Protein AF-A0A0H2MW57-F1 (afdb_monomer)

Secondary structure (DSSP, 8-state):
-HHHHHHHHHHHHHTT--TTSHHHHHHHHHHHH-TTS-GGGHHHHHHHHHHH--HHHHHHHTTSHH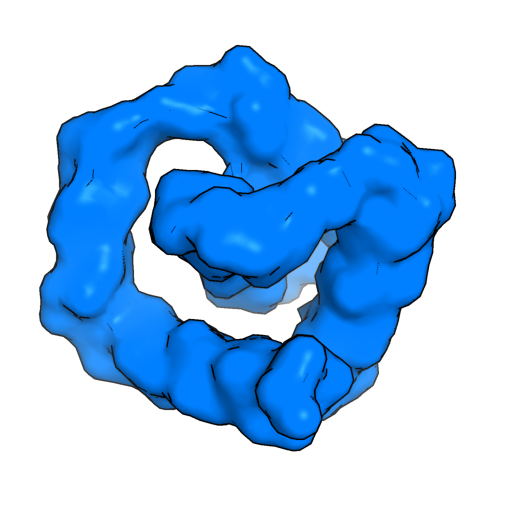HHHHHHHHHHHH-

Structure (mmCIF, N/CA/C/O backbone):
data_AF-A0A0H2MW57-F1
#
_entry.id   AF-A0A0H2MW57-F1
#
loop_
_atom_site.group_PDB
_atom_site.id
_atom_site.type_symbol
_at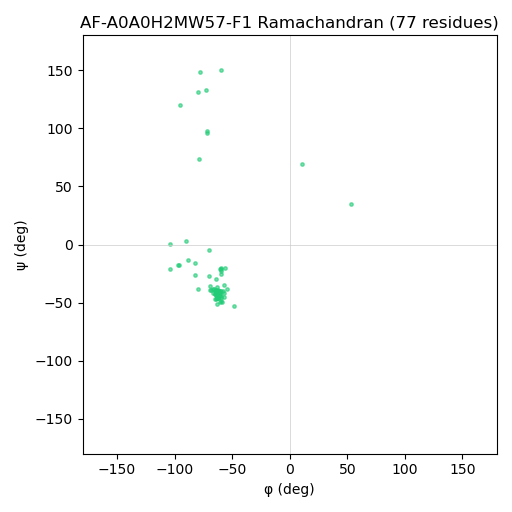om_site.label_atom_id
_atom_site.label_alt_id
_atom_site.label_comp_id
_atom_site.label_asym_id
_atom_site.label_entity_id
_atom_site.label_seq_id
_atom_site.pdbx_PDB_ins_code
_atom_site.Cartn_x
_atom_site.Cartn_y
_atom_site.Cartn_z
_atom_site.occupancy
_atom_site.B_iso_or_equiv
_atom_site.auth_seq_id
_atom_site.auth_comp_id
_atom_site.auth_asym_id
_atom_site.auth_atom_id
_atom_site.pdbx_PDB_model_num
ATOM 1 N N . MET A 1 1 ? -11.585 6.296 2.945 1.00 85.88 1 MET A N 1
ATOM 2 C CA . MET A 1 1 ? -10.766 5.067 2.858 1.00 85.88 1 MET A CA 1
ATOM 3 C C . MET A 1 1 ? -10.857 4.441 1.469 1.00 85.88 1 MET A C 1
ATOM 5 O O . MET A 1 1 ? -9.819 4.310 0.842 1.00 85.88 1 MET A O 1
ATOM 9 N N . GLU A 1 2 ? -12.059 4.153 0.950 1.00 89.00 2 GL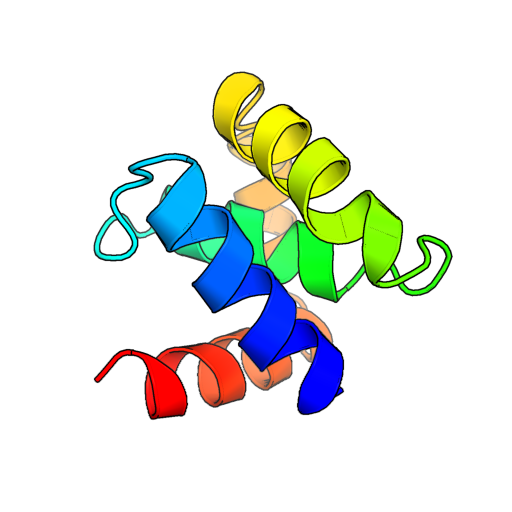U A N 1
ATOM 10 C CA . GLU A 1 2 ? -12.273 3.630 -0.419 1.00 89.00 2 GLU A CA 1
ATOM 11 C C . GLU A 1 2 ? -11.507 4.415 -1.505 1.00 89.00 2 GLU A C 1
ATOM 13 O O . GLU A 1 2 ? -10.706 3.844 -2.239 1.00 89.00 2 GLU A O 1
ATOM 18 N N . THR A 1 3 ? -11.674 5.743 -1.538 1.00 90.88 3 THR A N 1
ATOM 19 C CA . THR A 1 3 ? -11.025 6.636 -2.515 1.00 90.88 3 THR A CA 1
ATOM 20 C C . THR A 1 3 ? -9.499 6.536 -2.474 1.00 90.88 3 THR A C 1
ATOM 22 O O . THR A 1 3 ? -8.852 6.460 -3.514 1.00 90.88 3 THR A O 1
ATOM 25 N N . ARG A 1 4 ? -8.911 6.433 -1.274 1.00 93.56 4 ARG A N 1
ATOM 26 C CA . ARG A 1 4 ? -7.460 6.260 -1.095 1.00 93.56 4 ARG A CA 1
ATOM 27 C C . ARG A 1 4 ? -6.968 4.918 -1.626 1.00 93.56 4 ARG A C 1
ATOM 29 O O . ARG A 1 4 ? -5.884 4.861 -2.192 1.00 93.56 4 ARG A O 1
ATOM 36 N N . VAL A 1 5 ? -7.738 3.843 -1.440 1.00 95.25 5 VAL A N 1
ATOM 37 C CA . VAL A 1 5 ? -7.396 2.514 -1.976 1.00 95.25 5 VAL A CA 1
ATOM 38 C C . VAL A 1 5 ? -7.396 2.547 -3.500 1.00 95.25 5 VAL A C 1
ATOM 40 O O . VAL A 1 5 ? -6.431 2.104 -4.118 1.00 95.25 5 VAL A O 1
ATOM 43 N N . GLN A 1 6 ? -8.434 3.126 -4.102 1.00 94.94 6 GLN A N 1
ATOM 44 C CA . GLN A 1 6 ? -8.526 3.279 -5.555 1.00 94.94 6 GLN A CA 1
ATOM 45 C C . GLN A 1 6 ? -7.367 4.115 -6.105 1.00 94.94 6 GLN A C 1
ATOM 47 O O . GLN A 1 6 ? -6.739 3.727 -7.090 1.00 94.94 6 GLN A O 1
ATOM 52 N N . GLU A 1 7 ? -7.027 5.213 -5.430 1.00 95.19 7 GLU A N 1
ATOM 53 C CA . GLU A 1 7 ? -5.895 6.054 -5.809 1.00 95.19 7 GLU A CA 1
ATOM 54 C C . GLU A 1 7 ? -4.555 5.315 -5.672 1.00 95.19 7 GLU A C 1
ATOM 56 O O . GLU A 1 7 ? -3.716 5.403 -6.565 1.00 95.19 7 GLU A O 1
ATOM 61 N N . ALA A 1 8 ? -4.362 4.508 -4.622 1.00 95.88 8 ALA A N 1
ATOM 62 C CA . ALA A 1 8 ? -3.158 3.688 -4.459 1.00 95.88 8 ALA A CA 1
ATOM 63 C C . ALA A 1 8 ? -2.989 2.678 -5.597 1.00 95.88 8 ALA A C 1
ATOM 65 O O . ALA A 1 8 ? -1.882 2.508 -6.106 1.00 95.88 8 ALA A O 1
ATOM 66 N N . ILE A 1 9 ? -4.081 2.025 -6.007 1.00 96.31 9 ILE A N 1
ATOM 67 C CA . ILE A 1 9 ? -4.087 1.074 -7.124 1.00 96.31 9 ILE A CA 1
ATOM 68 C C . ILE A 1 9 ? -3.764 1.801 -8.430 1.00 96.31 9 ILE A C 1
ATOM 70 O O . ILE A 1 9 ? -2.885 1.364 -9.172 1.00 96.31 9 ILE A O 1
ATOM 74 N N . ARG A 1 10 ? -4.412 2.945 -8.680 1.00 96.25 10 ARG A N 1
ATOM 75 C CA . ARG A 1 10 ? -4.149 3.786 -9.853 1.00 96.25 10 ARG A CA 1
ATOM 76 C C . ARG A 1 10 ? -2.680 4.213 -9.914 1.00 96.25 10 ARG A C 1
ATOM 78 O O . ARG A 1 10 ? -2.057 4.123 -10.968 1.00 96.25 10 ARG A O 1
ATOM 85 N N . CYS A 1 11 ? -2.105 4.645 -8.792 1.00 96.44 11 CYS A N 1
ATOM 86 C CA . CYS A 1 11 ? -0.691 5.001 -8.704 1.00 96.44 11 CYS A CA 1
ATOM 87 C C . CYS A 1 11 ? 0.233 3.799 -8.925 1.00 96.44 11 CYS A C 1
ATOM 89 O O . CYS A 1 11 ? 1.216 3.938 -9.644 1.00 96.44 11 CYS A O 1
ATOM 91 N N . ALA A 1 12 ? -0.071 2.633 -8.348 1.00 96.38 12 ALA A N 1
ATOM 92 C CA . ALA A 1 12 ? 0.725 1.423 -8.546 1.00 96.38 12 ALA A CA 1
ATOM 93 C C . ALA A 1 12 ? 0.770 1.009 -10.025 1.00 96.38 12 ALA A C 1
ATOM 95 O O . ALA A 1 12 ? 1.841 0.695 -10.534 1.00 96.38 12 ALA A O 1
ATOM 96 N N . GLN A 1 13 ? -0.365 1.095 -10.728 1.00 95.75 13 GLN A N 1
ATOM 97 C CA . GLN A 1 13 ? -0.449 0.837 -12.168 1.00 95.75 13 GLN A CA 1
ATOM 98 C C . GLN A 1 13 ? 0.390 1.830 -12.983 1.00 95.75 13 GLN A C 1
ATOM 100 O O . GLN A 1 13 ? 1.143 1.416 -13.857 1.00 95.75 13 GLN A O 1
ATOM 105 N N . LEU A 1 14 ? 0.297 3.131 -12.681 1.00 96.19 14 LEU A N 1
ATOM 106 C CA . LEU A 1 14 ? 1.085 4.167 -13.363 1.00 96.19 14 LEU A CA 1
ATOM 107 C C . LEU A 1 14 ? 2.594 4.039 -13.130 1.00 96.19 14 LEU A C 1
ATOM 109 O O . LEU A 1 14 ? 3.378 4.457 -13.976 1.00 96.19 14 LEU A O 1
ATOM 113 N N . LEU A 1 15 ? 2.989 3.507 -11.974 1.00 95.00 15 LEU A N 1
ATOM 114 C CA . LEU A 1 15 ? 4.383 3.272 -11.602 1.00 95.00 15 LEU A CA 1
ATOM 115 C C . LEU A 1 15 ? 4.884 1.880 -12.021 1.00 95.00 15 LEU A C 1
ATOM 117 O O . LEU A 1 15 ? 6.016 1.539 -11.689 1.00 95.00 15 LEU A O 1
ATOM 121 N N . GLU A 1 16 ? 4.054 1.082 -12.704 1.00 95.06 16 GLU A N 1
ATOM 122 C CA . GLU A 1 16 ? 4.363 -0.295 -13.119 1.00 95.06 16 GLU A CA 1
ATOM 123 C C . GLU A 1 16 ? 4.826 -1.190 -11.950 1.00 95.06 16 GLU A C 1
ATOM 125 O O . GLU A 1 16 ? 5.685 -2.060 -12.087 1.00 95.06 16 GLU A O 1
ATOM 130 N N . ILE A 1 17 ? 4.254 -0.964 -10.766 1.00 94.75 17 ILE A N 1
ATOM 131 C CA . ILE A 1 17 ? 4.564 -1.706 -9.544 1.00 94.75 17 ILE A CA 1
ATOM 132 C C . ILE A 1 17 ? 3.820 -3.050 -9.554 1.00 94.75 17 ILE A C 1
ATOM 134 O O . ILE A 1 17 ? 2.603 -3.094 -9.743 1.00 94.75 17 ILE A O 1
ATOM 138 N N . ASP A 1 18 ? 4.533 -4.148 -9.278 1.00 93.88 18 ASP A N 1
ATOM 139 C CA . ASP A 1 18 ? 3.935 -5.486 -9.175 1.00 93.88 18 ASP A CA 1
ATOM 140 C C . ASP A 1 18 ? 3.097 -5.644 -7.894 1.00 93.88 18 ASP A C 1
ATOM 142 O O . ASP A 1 18 ? 3.594 -5.978 -6.817 1.00 93.88 18 ASP A O 1
ATOM 146 N N . VAL A 1 19 ? 1.787 -5.436 -8.027 1.00 94.19 19 VAL A N 1
ATOM 147 C CA . VAL A 1 19 ? 0.807 -5.538 -6.935 1.00 94.19 19 VAL A CA 1
ATOM 148 C C . VAL A 1 19 ? 0.554 -6.970 -6.441 1.00 94.19 19 VAL 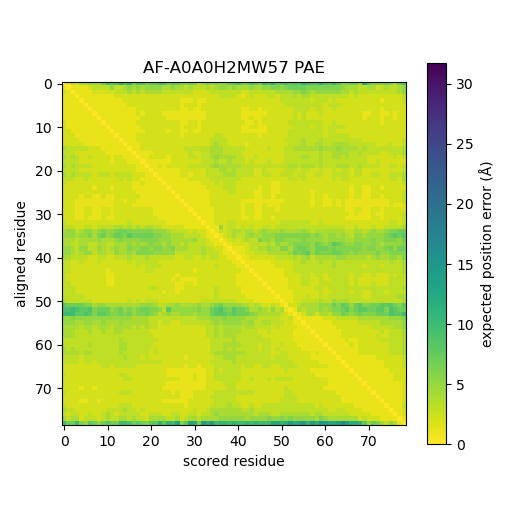A C 1
ATOM 150 O O . VAL A 1 19 ? -0.196 -7.151 -5.478 1.00 94.19 19 VAL A O 1
ATOM 153 N N . HIS A 1 20 ? 1.139 -7.998 -7.062 1.00 92.50 20 HIS A N 1
ATOM 154 C CA . HIS A 1 20 ? 1.048 -9.382 -6.584 1.00 92.50 20 HIS A CA 1
ATOM 155 C C . HIS A 1 20 ? 2.153 -9.732 -5.576 1.00 92.50 20 HIS A C 1
ATOM 157 O O . HIS A 1 20 ? 2.027 -10.723 -4.846 1.00 92.50 20 HIS A O 1
ATOM 163 N N . ASP A 1 21 ? 3.187 -8.897 -5.451 1.00 92.50 21 ASP A N 1
ATOM 164 C CA . ASP A 1 21 ? 4.212 -9.053 -4.426 1.00 92.50 21 ASP A CA 1
ATOM 165 C C . ASP A 1 21 ? 3.677 -8.682 -3.022 1.00 92.50 21 ASP A C 1
ATOM 167 O O . ASP A 1 21 ? 3.027 -7.657 -2.787 1.00 92.50 21 ASP A O 1
ATOM 171 N N . LYS A 1 22 ? 3.956 -9.541 -2.034 1.00 90.75 22 LYS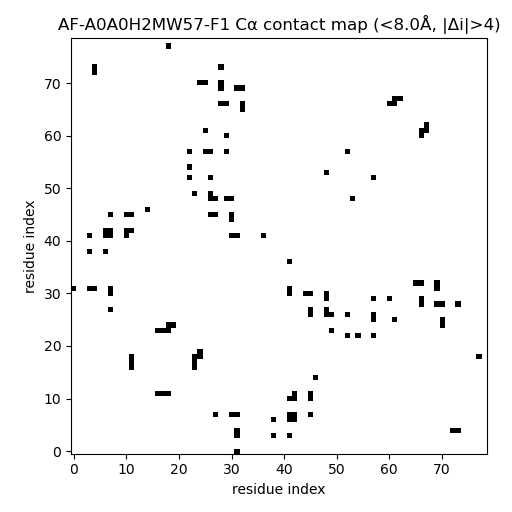 A N 1
ATOM 172 C CA . LYS A 1 22 ? 3.441 -9.401 -0.658 1.00 90.75 22 LYS A CA 1
ATOM 173 C C . LYS A 1 22 ? 4.058 -8.235 0.117 1.00 90.75 22 LYS A C 1
ATOM 175 O O . LYS A 1 22 ? 3.456 -7.752 1.081 1.00 90.75 22 LYS A O 1
ATOM 180 N N . ASN A 1 23 ? 5.281 -7.839 -0.212 1.00 92.19 23 ASN A N 1
ATOM 181 C CA . ASN A 1 23 ? 5.929 -6.673 0.376 1.00 92.19 23 ASN A CA 1
ATOM 182 C C . ASN A 1 23 ? 5.421 -5.403 -0.294 1.00 92.19 23 ASN A C 1
ATOM 184 O O . ASN A 1 23 ? 5.112 -4.452 0.420 1.00 92.19 23 ASN A O 1
ATOM 188 N N . VAL A 1 24 ? 5.192 -5.434 -1.608 1.00 94.12 24 VAL A N 1
ATOM 189 C CA . VAL A 1 24 ? 4.538 -4.346 -2.342 1.00 94.12 24 VAL A CA 1
ATOM 190 C C . VAL A 1 24 ? 3.142 -4.062 -1.803 1.00 94.12 24 VAL A C 1
ATOM 192 O O . VAL A 1 24 ? 2.858 -2.917 -1.457 1.00 94.12 24 VAL A O 1
ATOM 195 N N . ARG A 1 25 ? 2.290 -5.084 -1.629 1.00 95.31 25 ARG A N 1
ATOM 196 C CA . ARG A 1 25 ? 0.978 -4.902 -0.977 1.00 95.31 25 ARG A CA 1
ATOM 197 C C . ARG A 1 25 ? 1.130 -4.302 0.426 1.00 95.31 25 ARG A C 1
ATOM 199 O O . ARG A 1 25 ? 0.327 -3.468 0.832 1.00 95.31 25 ARG A O 1
ATOM 206 N N . GLY A 1 26 ? 2.195 -4.657 1.147 1.00 95.69 26 GLY A N 1
ATOM 207 C CA . GLY A 1 26 ? 2.555 -4.027 2.419 1.00 95.69 26 GLY A CA 1
ATOM 208 C C . GLY A 1 26 ? 2.884 -2.534 2.292 1.00 95.69 26 GLY A C 1
ATOM 209 O O . GLY A 1 26 ? 2.380 -1.736 3.080 1.00 95.69 26 GLY A O 1
ATOM 210 N N . CYS A 1 27 ? 3.674 -2.145 1.289 1.00 95.50 27 CYS A N 1
ATOM 211 C CA . CYS A 1 27 ? 3.990 -0.746 0.991 1.00 95.50 27 CYS A CA 1
ATOM 212 C C . CYS A 1 27 ? 2.746 0.051 0.580 1.00 95.50 27 CYS A C 1
ATOM 214 O O . CYS 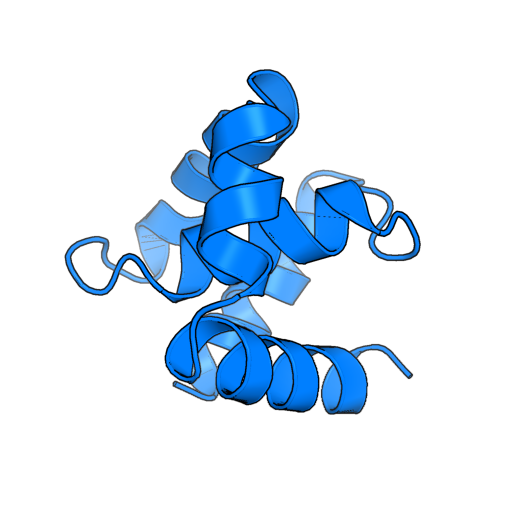A 1 27 ? 2.578 1.187 1.022 1.00 95.50 27 CYS A O 1
ATOM 216 N N . MET A 1 28 ? 1.846 -0.548 -0.205 1.00 96.38 28 MET A N 1
ATOM 217 C CA . MET A 1 28 ? 0.567 0.064 -0.571 1.00 96.38 28 MET A CA 1
ATOM 218 C C . MET A 1 28 ? -0.283 0.353 0.663 1.00 96.38 28 MET A C 1
ATOM 220 O O . MET A 1 28 ? -0.740 1.479 0.844 1.00 96.38 28 MET A O 1
ATOM 224 N N . VAL A 1 29 ? -0.444 -0.632 1.551 1.00 96.38 29 VAL A N 1
ATOM 225 C CA . VAL A 1 29 ? -1.198 -0.452 2.799 1.00 96.38 29 VAL A CA 1
ATOM 226 C C . VAL A 1 29 ? -0.559 0.624 3.679 1.00 96.38 29 VAL A C 1
ATOM 228 O O . VAL A 1 29 ? -1.271 1.497 4.167 1.00 96.38 29 VAL A O 1
ATOM 231 N N . ALA A 1 30 ? 0.771 0.631 3.820 1.00 94.56 30 ALA A N 1
ATOM 232 C CA . ALA A 1 30 ? 1.481 1.661 4.579 1.00 94.56 30 ALA A CA 1
ATOM 233 C C . ALA A 1 30 ? 1.248 3.077 4.021 1.00 94.56 30 ALA A C 1
ATOM 235 O O . ALA A 1 30 ? 1.044 4.019 4.788 1.00 94.56 30 ALA A O 1
ATOM 236 N N . ALA A 1 31 ? 1.230 3.234 2.693 1.00 94.62 31 ALA A N 1
ATOM 237 C CA . ALA A 1 31 ? 0.925 4.512 2.056 1.00 94.62 31 ALA A CA 1
ATOM 238 C C . ALA A 1 31 ? -0.535 4.941 2.294 1.00 94.62 31 ALA A C 1
ATOM 240 O O . ALA A 1 31 ? -0.802 6.102 2.611 1.00 94.62 31 ALA A O 1
ATOM 241 N N . ILE A 1 32 ? -1.481 4.000 2.205 1.00 95.31 32 ILE A N 1
ATOM 242 C CA . ILE A 1 32 ? -2.908 4.252 2.450 1.00 95.31 32 ILE A CA 1
ATOM 243 C C . ILE A 1 32 ? -3.150 4.697 3.902 1.00 95.31 32 ILE A C 1
ATOM 245 O O . ILE A 1 32 ? -3.848 5.695 4.099 1.00 95.31 32 ILE A O 1
ATOM 249 N N . MET A 1 33 ? -2.527 4.016 4.876 1.00 93.62 33 MET A N 1
ATOM 250 C CA . MET A 1 33 ? -2.590 4.306 6.322 1.00 93.62 33 MET A CA 1
ATOM 251 C C . MET A 1 33 ? -2.073 5.700 6.696 1.00 93.62 33 MET A C 1
ATOM 253 O O . MET A 1 33 ? -2.389 6.222 7.760 1.00 9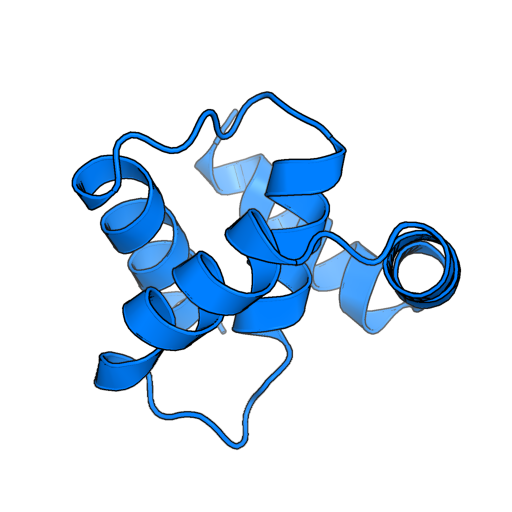3.62 33 MET A O 1
ATOM 257 N N . CYS A 1 34 ? -1.254 6.331 5.853 1.00 91.31 34 CYS A N 1
ATOM 258 C CA . CYS A 1 34 ? -0.711 7.651 6.148 1.00 91.31 34 CYS A CA 1
ATOM 259 C C . CYS A 1 34 ? -1.754 8.753 5.880 1.00 91.31 34 CYS A C 1
ATOM 261 O O . CYS A 1 34 ? -1.656 9.494 4.902 1.00 91.31 34 CYS A O 1
ATOM 263 N N . GLU A 1 35 ? -2.766 8.870 6.747 1.00 86.75 35 GLU A N 1
ATOM 264 C CA . GLU A 1 35 ? -3.896 9.809 6.595 1.00 86.75 35 GLU A CA 1
ATOM 265 C C . GLU A 1 35 ? -3.471 11.285 6.530 1.00 86.75 35 GLU A C 1
ATOM 267 O O . GLU A 1 35 ? -4.160 12.108 5.931 1.00 86.75 35 GLU A O 1
ATOM 272 N N . GLN A 1 36 ? -2.292 11.603 7.073 1.00 88.00 36 GLN A N 1
ATOM 273 C CA . GLN A 1 36 ? -1.655 12.924 7.008 1.00 88.00 36 GLN A CA 1
ATOM 274 C C . GLN A 1 36 ? -1.379 13.372 5.557 1.00 88.00 36 GLN A C 1
ATOM 276 O O . GLN A 1 36 ? -1.228 14.560 5.274 1.00 88.00 36 GLN A O 1
ATOM 281 N N . VAL A 1 37 ? -1.238 12.413 4.636 1.00 87.94 37 VAL A N 1
ATOM 282 C CA . VAL A 1 37 ? -0.867 12.646 3.240 1.00 87.94 37 VAL A CA 1
ATOM 283 C C . VAL A 1 37 ? -2.127 12.714 2.391 1.00 87.94 37 VAL A C 1
ATOM 285 O O . VAL A 1 37 ? -2.880 11.745 2.305 1.00 87.94 37 VAL A O 1
ATOM 288 N N . HIS A 1 38 ? -2.339 13.852 1.729 1.00 88.75 38 HIS A N 1
ATOM 289 C CA . HIS A 1 38 ? -3.437 14.039 0.782 1.00 88.75 38 HIS A CA 1
ATOM 290 C C . HIS A 1 38 ? -3.365 13.030 -0.380 1.00 88.75 38 HIS A C 1
ATOM 292 O O . HIS A 1 38 ? -2.278 12.628 -0.790 1.00 88.75 38 HIS A O 1
ATOM 298 N N . GLU A 1 39 ? -4.516 12.652 -0.940 1.00 85.94 39 GLU A N 1
ATOM 299 C CA . GLU A 1 39 ? -4.635 11.641 -2.008 1.00 85.94 39 GLU A CA 1
ATOM 300 C C . GLU A 1 39 ? -3.753 11.950 -3.226 1.00 85.94 39 GLU A C 1
ATOM 302 O O . GLU A 1 39 ? -3.078 11.070 -3.746 1.00 85.94 39 GLU A O 1
ATOM 307 N N . SER A 1 40 ? -3.639 13.227 -3.598 1.00 87.25 40 SER A N 1
ATOM 308 C CA . SER A 1 40 ? -2.768 13.681 -4.695 1.00 87.25 40 SER A CA 1
ATOM 309 C C . SER A 1 40 ? -1.279 13.358 -4.504 1.00 87.25 40 SER A C 1
ATOM 311 O O . SER A 1 40 ? -0.524 13.362 -5.470 1.00 87.25 40 SER A O 1
ATOM 313 N N . ASN A 1 41 ? -0.845 13.108 -3.266 1.00 92.81 41 ASN A N 1
ATOM 314 C CA . ASN A 1 41 ? 0.545 12.813 -2.916 1.00 92.81 41 ASN A CA 1
ATOM 315 C C . ASN A 1 41 ? 0.774 11.318 -2.643 1.00 92.81 41 ASN A C 1
ATOM 317 O O . ASN A 1 41 ? 1.897 10.914 -2.327 1.00 92.81 41 ASN A O 1
ATOM 321 N N . LEU A 1 42 ? -0.268 10.490 -2.767 1.00 93.38 42 LEU A N 1
ATOM 322 C CA . LEU A 1 42 ? -0.209 9.069 -2.448 1.00 93.38 42 LEU A CA 1
ATOM 323 C C . LEU A 1 42 ? 0.768 8.320 -3.362 1.00 93.38 42 LEU A C 1
ATOM 325 O O . LEU A 1 42 ? 1.500 7.461 -2.885 1.00 93.38 42 LEU A O 1
ATOM 329 N N . GLY A 1 43 ? 0.846 8.693 -4.644 1.00 93.81 43 GLY A N 1
ATOM 330 C CA . GLY A 1 43 ? 1.805 8.113 -5.589 1.00 93.81 43 GLY A CA 1
ATOM 331 C C . GLY A 1 43 ? 3.263 8.362 -5.195 1.00 93.81 43 GLY A C 1
ATOM 332 O O . GLY A 1 43 ? 4.079 7.444 -5.234 1.00 93.81 43 GLY A O 1
ATOM 333 N N . THR A 1 44 ? 3.584 9.573 -4.730 1.00 94.56 44 THR A N 1
ATOM 334 C CA . THR A 1 44 ? 4.924 9.905 -4.219 1.00 94.56 44 THR A CA 1
ATOM 335 C C . THR A 1 44 ? 5.258 9.076 -2.983 1.00 94.56 44 THR A C 1
ATOM 337 O O . THR A 1 44 ? 6.348 8.511 -2.892 1.00 94.56 44 THR A O 1
ATOM 340 N N . LEU A 1 45 ? 4.314 8.964 -2.044 1.00 94.50 45 LEU A N 1
ATOM 341 C CA . LEU A 1 45 ? 4.502 8.168 -0.834 1.00 94.50 45 LEU A CA 1
ATOM 342 C C . LEU A 1 45 ? 4.644 6.673 -1.146 1.00 94.50 45 LEU A C 1
ATOM 344 O O . LEU A 1 45 ? 5.516 6.014 -0.585 1.00 94.50 45 LEU A O 1
ATOM 348 N N . LEU A 1 46 ? 3.828 6.148 -2.061 1.00 95.19 46 LEU A N 1
ATOM 349 C CA . LEU A 1 46 ? 3.903 4.765 -2.517 1.00 95.19 46 LEU A CA 1
ATOM 350 C C . LEU A 1 46 ? 5.267 4.472 -3.144 1.00 95.19 46 LEU A C 1
ATOM 352 O O . LEU A 1 46 ? 5.892 3.479 -2.787 1.00 95.19 46 LEU A O 1
ATOM 356 N N . ASN A 1 47 ? 5.760 5.354 -4.015 1.00 94.69 47 ASN A N 1
ATOM 357 C CA . ASN A 1 47 ? 7.076 5.199 -4.627 1.00 94.69 47 ASN A CA 1
ATOM 358 C C . ASN A 1 47 ? 8.201 5.206 -3.574 1.00 94.69 47 ASN A C 1
ATOM 360 O O . ASN A 1 47 ? 9.114 4.381 -3.622 1.00 94.69 47 ASN A O 1
ATOM 364 N N . LEU A 1 48 ? 8.118 6.081 -2.565 1.00 93.00 48 LEU A N 1
ATOM 365 C CA . LEU A 1 48 ? 9.070 6.101 -1.447 1.00 93.00 48 LEU A CA 1
ATOM 366 C C . LEU A 1 48 ? 9.024 4.802 -0.629 1.00 93.00 48 LEU A C 1
ATOM 368 O O . LEU A 1 48 ? 10.066 4.217 -0.329 1.00 93.00 48 LEU A O 1
ATOM 372 N N . ALA A 1 49 ? 7.828 4.319 -0.290 1.00 92.50 49 ALA A N 1
ATOM 373 C CA . ALA A 1 49 ? 7.654 3.065 0.438 1.00 92.50 49 ALA A CA 1
ATOM 374 C C . ALA A 1 49 ? 8.156 1.858 -0.377 1.00 92.50 49 ALA A C 1
ATOM 376 O O . ALA A 1 49 ? 8.802 0.963 0.167 1.00 92.50 49 ALA A O 1
ATOM 377 N N . TYR A 1 50 ? 7.896 1.845 -1.685 1.00 93.31 50 TYR A N 1
ATOM 378 C CA . TYR A 1 50 ? 8.305 0.786 -2.607 1.00 93.31 50 TYR A CA 1
ATOM 379 C C . TYR A 1 50 ? 9.818 0.739 -2.852 1.00 93.31 50 TYR A C 1
ATOM 381 O O . TYR A 1 50 ? 10.374 -0.344 -2.985 1.00 93.31 50 TYR A O 1
ATOM 389 N N . THR A 1 51 ? 10.496 1.886 -2.889 1.00 93.31 51 THR A N 1
ATOM 390 C CA . THR A 1 51 ? 11.953 1.954 -3.117 1.00 93.31 51 THR A CA 1
ATOM 391 C C . THR A 1 51 ? 12.776 1.720 -1.851 1.00 93.31 51 THR A C 1
ATOM 393 O O . THR A 1 51 ? 13.910 1.258 -1.937 1.00 93.31 51 THR A O 1
ATOM 396 N N . SER A 1 52 ? 12.219 2.005 -0.670 1.00 89.19 52 SER A N 1
ATOM 397 C CA . SER A 1 52 ? 12.915 1.845 0.616 1.00 89.19 52 SER A CA 1
ATOM 398 C C . SER A 1 52 ? 12.618 0.533 1.356 1.00 89.19 52 SER A C 1
ATOM 400 O O . SER A 1 52 ? 13.375 0.195 2.264 1.00 89.19 52 SER A O 1
ATOM 402 N N . GLN A 1 53 ? 11.531 -0.175 1.003 1.00 84.06 53 GLN A N 1
ATOM 403 C CA . GLN A 1 53 ? 10.992 -1.418 1.603 1.00 84.06 53 GLN A CA 1
ATOM 404 C C . GLN A 1 53 ? 11.626 -1.846 2.934 1.00 84.06 53 GLN A C 1
ATOM 406 O O . GLN A 1 53 ? 12.312 -2.867 3.025 1.00 84.06 53 GLN A O 1
ATOM 411 N N . SER A 1 54 ? 11.383 -1.094 4.009 1.00 88.25 54 SER A N 1
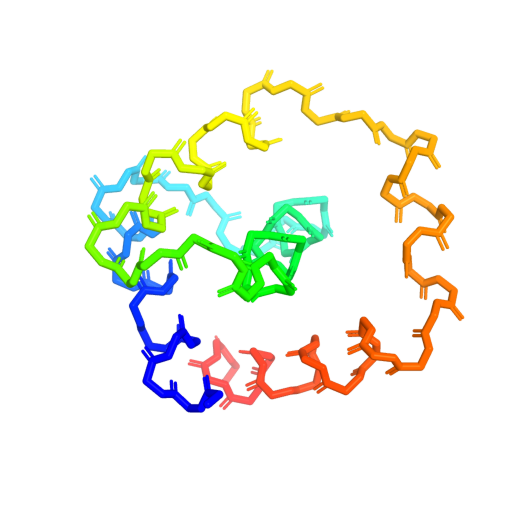ATOM 412 C CA . SER A 1 54 ? 11.924 -1.483 5.310 1.00 88.25 54 SER A CA 1
ATOM 413 C C . SER A 1 54 ? 11.191 -2.712 5.858 1.00 88.25 54 SER A C 1
ATOM 415 O O . SER A 1 54 ? 10.116 -2.609 6.452 1.00 88.25 54 SER A O 1
ATOM 417 N N . ILE A 1 55 ? 11.784 -3.892 5.660 1.00 88.94 55 ILE A N 1
ATOM 418 C CA . ILE A 1 55 ? 11.186 -5.199 5.981 1.00 88.94 55 ILE A CA 1
ATOM 419 C C . ILE A 1 55 ? 10.782 -5.293 7.456 1.00 88.94 55 ILE A C 1
ATOM 421 O O . ILE A 1 55 ? 9.702 -5.791 7.769 1.00 88.94 55 ILE A O 1
ATOM 425 N N . VAL A 1 56 ? 11.620 -4.788 8.367 1.00 92.25 56 VAL A N 1
ATOM 426 C CA . VAL A 1 56 ? 11.352 -4.824 9.814 1.00 92.25 56 VAL A CA 1
ATOM 427 C C . VAL A 1 56 ? 10.089 -4.031 10.150 1.00 92.25 56 VAL A C 1
ATOM 429 O O . VAL A 1 56 ? 9.213 -4.538 10.853 1.00 92.25 56 VAL A O 1
ATOM 432 N N . PHE A 1 57 ? 9.950 -2.821 9.602 1.00 90.25 57 PHE A N 1
ATOM 433 C CA . PHE A 1 57 ? 8.759 -2.006 9.830 1.00 90.25 57 PHE A CA 1
ATOM 434 C C . PHE A 1 57 ? 7.526 -2.591 9.149 1.00 90.25 57 PHE A C 1
ATOM 436 O O . PHE A 1 57 ? 6.467 -2.617 9.765 1.00 90.25 57 PHE A O 1
ATOM 443 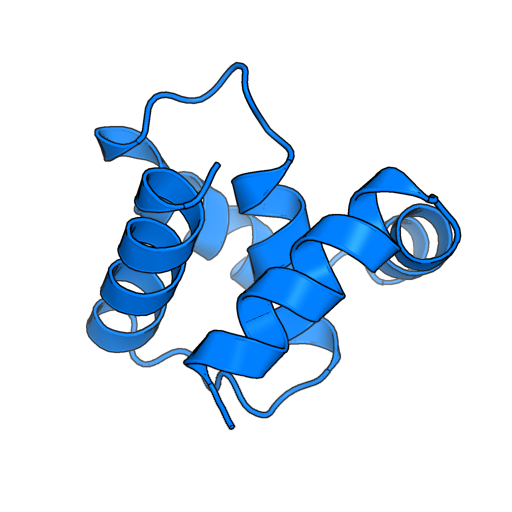N N . LEU A 1 58 ? 7.649 -3.134 7.935 1.00 92.06 58 LEU A N 1
ATOM 444 C CA . LEU A 1 58 ? 6.540 -3.817 7.263 1.00 92.06 58 LEU A CA 1
ATOM 445 C C . LEU A 1 58 ? 6.052 -5.034 8.059 1.00 92.06 58 LEU A C 1
ATOM 447 O O . LEU A 1 58 ? 4.849 -5.258 8.159 1.00 92.06 58 LEU A O 1
ATOM 451 N N . HIS A 1 59 ? 6.959 -5.812 8.653 1.00 92.88 59 HIS A N 1
ATOM 452 C CA . HIS A 1 59 ? 6.591 -6.923 9.531 1.00 92.88 59 HIS A CA 1
ATOM 453 C C . HIS A 1 59 ? 5.865 -6.461 10.791 1.00 92.88 59 HIS A C 1
ATOM 455 O O . HIS A 1 59 ? 4.859 -7.074 11.147 1.00 92.88 59 HIS A O 1
ATOM 461 N N . ALA A 1 60 ? 6.335 -5.390 11.435 1.00 93.94 60 ALA A N 1
ATOM 462 C CA . ALA A 1 60 ? 5.652 -4.805 12.584 1.00 93.94 60 ALA A CA 1
ATOM 463 C C . ALA A 1 60 ? 4.261 -4.274 12.196 1.00 93.94 60 ALA A C 1
ATOM 465 O O . ALA A 1 60 ? 3.275 -4.559 12.874 1.00 93.94 60 ALA A O 1
ATOM 466 N N . LEU A 1 61 ? 4.165 -3.574 11.062 1.00 94.25 61 LEU A N 1
ATOM 467 C CA . LEU A 1 61 ? 2.925 -2.983 10.567 1.00 94.25 61 LEU A CA 1
ATOM 468 C C . LEU A 1 61 ? 1.879 -4.052 10.233 1.00 94.25 61 LEU A C 1
ATOM 470 O O . LEU A 1 61 ? 0.722 -3.896 10.602 1.00 94.25 61 LEU A O 1
ATOM 474 N N . LYS A 1 62 ? 2.288 -5.180 9.635 1.00 94.88 62 LYS A N 1
ATOM 475 C CA . LYS A 1 62 ? 1.411 -6.329 9.329 1.00 94.88 62 LYS A CA 1
ATOM 476 C C . LYS A 1 62 ? 0.686 -6.906 10.555 1.00 94.88 62 LYS A C 1
ATOM 478 O O . LYS A 1 62 ? -0.314 -7.602 10.388 1.00 94.88 62 LYS A O 1
ATOM 483 N N . GLN A 1 63 ? 1.175 -6.644 11.770 1.00 95.12 63 GLN A N 1
ATOM 484 C CA . GLN A 1 63 ? 0.540 -7.116 13.003 1.00 95.12 63 GLN A CA 1
ATOM 485 C C . GLN A 1 63 ? -0.613 -6.223 13.474 1.00 95.12 63 GLN A C 1
ATOM 487 O O . GLN A 1 63 ? -1.398 -6.663 14.314 1.00 95.12 63 GLN A O 1
ATOM 492 N N . THR A 1 64 ? -0.737 -4.995 12.962 1.00 96.62 64 THR A N 1
ATOM 493 C CA . THR A 1 64 ? -1.760 -4.048 13.421 1.00 96.62 64 THR A CA 1
ATOM 494 C C . THR A 1 64 ? -3.133 -4.372 12.826 1.00 96.62 64 THR A C 1
ATOM 496 O O . THR A 1 64 ? -3.250 -4.872 11.706 1.00 96.62 64 THR A O 1
ATOM 499 N N . GLU A 1 65 ? -4.199 -4.086 13.577 1.00 96.44 65 GLU A N 1
ATOM 500 C CA . GLU A 1 65 ? -5.576 -4.295 13.103 1.00 96.44 65 GLU A CA 1
ATOM 501 C C . GLU A 1 65 ? -5.922 -3.377 11.929 1.00 96.44 65 GLU A C 1
ATOM 503 O O . GLU A 1 65 ? -6.543 -3.805 10.959 1.00 96.44 65 GLU A O 1
ATOM 508 N N . GLU A 1 66 ? -5.443 -2.136 11.974 1.00 94.81 66 GLU A N 1
ATOM 509 C CA . GLU A 1 66 ? -5.613 -1.175 10.889 1.00 94.81 66 GLU A CA 1
ATOM 510 C C . GLU A 1 66 ? -4.998 -1.686 9.578 1.00 94.81 66 GLU A C 1
ATOM 512 O O . GLU A 1 66 ? -5.654 -1.656 8.533 1.00 94.81 66 GLU A O 1
ATOM 517 N N . PHE A 1 67 ? -3.788 -2.260 9.639 1.00 96.31 67 PHE A N 1
ATOM 518 C CA . PHE A 1 67 ? -3.171 -2.884 8.473 1.00 96.31 67 PHE A CA 1
ATOM 519 C C . PHE A 1 67 ? -4.040 -4.016 7.928 1.00 96.31 67 PHE A C 1
ATOM 521 O O . PHE A 1 67 ? -4.288 -4.069 6.726 1.00 96.31 67 PHE A O 1
ATOM 528 N N . LYS A 1 68 ? -4.521 -4.928 8.783 1.00 96.94 68 LYS A N 1
ATOM 529 C CA . LYS A 1 68 ? -5.339 -6.076 8.351 1.00 96.94 68 LYS A CA 1
ATOM 530 C C . LYS A 1 68 ? -6.636 -5.626 7.676 1.00 96.94 68 LYS A C 1
ATOM 532 O O . LYS A 1 68 ? -7.020 -6.204 6.657 1.00 96.94 68 LYS A O 1
ATOM 537 N N . LEU A 1 69 ? -7.282 -4.587 8.207 1.00 96.00 69 LEU A N 1
ATOM 538 C CA . LEU A 1 69 ? -8.499 -4.003 7.642 1.00 96.00 69 LEU A CA 1
ATOM 539 C C . LEU A 1 69 ? -8.246 -3.415 6.250 1.00 96.00 69 LEU A C 1
ATOM 541 O O . LEU A 1 69 ? -8.944 -3.764 5.296 1.00 96.00 69 LEU A O 1
ATOM 545 N N . ILE A 1 70 ? -7.222 -2.572 6.112 1.00 96.19 70 ILE A N 1
ATOM 546 C CA . ILE A 1 70 ? -6.894 -1.926 4.835 1.00 96.19 70 ILE A CA 1
ATOM 547 C C . ILE A 1 70 ? -6.373 -2.951 3.825 1.00 96.19 70 ILE A C 1
ATOM 549 O O . ILE A 1 70 ? -6.754 -2.906 2.660 1.00 96.19 70 ILE A O 1
ATOM 553 N N . HIS A 1 71 ? -5.565 -3.920 4.256 1.00 96.75 71 HIS A N 1
ATOM 554 C CA . HIS A 1 71 ? -5.089 -5.009 3.405 1.00 96.75 71 HIS A CA 1
ATOM 555 C C . HIS A 1 71 ? -6.244 -5.875 2.882 1.00 96.75 71 HIS A C 1
ATOM 557 O O . HIS A 1 71 ? -6.233 -6.271 1.718 1.00 96.75 71 HIS A O 1
ATOM 563 N N . SER A 1 72 ? -7.257 -6.149 3.712 1.00 96.19 72 SER A N 1
ATOM 564 C CA . SER A 1 72 ? -8.480 -6.841 3.287 1.00 96.19 72 SER A CA 1
ATOM 565 C C . SER A 1 72 ? -9.244 -6.033 2.236 1.00 96.19 72 SER A C 1
ATOM 567 O O . SER A 1 72 ? -9.626 -6.577 1.202 1.00 96.19 72 SER A O 1
ATOM 569 N N . LEU A 1 73 ? -9.410 -4.724 2.455 1.00 95.75 73 LEU A N 1
ATOM 570 C CA . LEU A 1 73 ? -10.063 -3.834 1.494 1.00 95.75 73 LEU A CA 1
ATOM 571 C C . LEU A 1 73 ? -9.295 -3.757 0.167 1.00 95.75 73 LEU A C 1
ATOM 573 O O . LEU A 1 73 ? -9.906 -3.860 -0.893 1.00 95.75 73 LEU A O 1
ATOM 577 N N . LEU A 1 74 ? -7.969 -3.627 0.227 1.00 95.94 74 LEU A N 1
ATOM 578 C CA . LEU A 1 74 ? -7.091 -3.616 -0.940 1.00 95.94 74 LEU A CA 1
ATOM 579 C C . LEU A 1 74 ? -7.177 -4.938 -1.715 1.00 95.94 74 LEU A C 1
ATOM 581 O O . LEU A 1 74 ? -7.307 -4.917 -2.932 1.00 95.94 74 LEU A O 1
ATOM 585 N N . SER A 1 75 ? -7.153 -6.078 -1.019 1.00 95.19 75 SER A N 1
ATOM 586 C CA . SER A 1 75 ? -7.218 -7.399 -1.662 1.00 95.19 75 SER A CA 1
ATOM 587 C C . SER A 1 75 ? -8.534 -7.591 -2.421 1.00 95.19 75 SER A C 1
ATOM 589 O O . SER A 1 75 ? -8.505 -8.028 -3.560 1.00 95.19 75 SER A O 1
ATOM 591 N N . LYS A 1 76 ? -9.671 -7.138 -1.870 1.00 95.25 76 LYS A N 1
ATOM 592 C CA . LYS A 1 76 ? -10.976 -7.170 -2.567 1.00 95.25 76 LYS A CA 1
ATOM 593 C C . LYS A 1 76 ? -11.021 -6.384 -3.883 1.00 95.25 76 LYS A C 1
ATOM 595 O O . LYS A 1 76 ? -11.937 -6.596 -4.664 1.00 95.25 76 LYS A O 1
ATOM 600 N N . HIS A 1 77 ? -10.114 -5.428 -4.078 1.00 92.56 77 HIS A N 1
ATOM 601 C CA . HIS A 1 77 ? -10.030 -4.628 -5.301 1.00 92.56 77 HIS A CA 1
ATOM 602 C C . HIS A 1 77 ? -9.005 -5.175 -6.306 1.00 92.56 77 HIS A C 1
ATOM 604 O O . HIS A 1 77 ? -9.016 -4.754 -7.461 1.00 92.56 77 HIS A O 1
ATOM 610 N N . LEU A 1 78 ? -8.084 -6.033 -5.858 1.00 89.44 78 LEU A N 1
ATOM 611 C CA . LEU A 1 78 ? -6.989 -6.579 -6.667 1.00 89.44 78 LEU A CA 1
ATOM 612 C C . LEU A 1 78 ? -7.220 -8.032 -7.101 1.00 89.44 78 LEU A C 1
ATOM 614 O O . LEU A 1 78 ? -6.569 -8.473 -8.047 1.00 89.44 78 LEU A O 1
ATOM 618 N N . ASP A 1 79 ? -8.084 -8.755 -6.389 1.00 84.50 79 ASP A N 1
ATOM 619 C CA . ASP A 1 79 ? -8.485 -10.137 -6.667 1.00 84.50 79 ASP A CA 1
ATOM 620 C C . ASP A 1 79 ? -9.857 -10.164 -7.372 1.00 84.50 79 ASP A C 1
ATOM 622 O O . ASP A 1 79 ? -10.026 -10.995 -8.294 1.00 84.50 79 ASP A O 1
#

Mean predicted aligned error: 2.67 Å

pLDDT: mean 93.27, std 3.17, range [84.06, 96.94]

Sequence (79 aa):
METRVQEAIRCAQLLEIDVHDKNVRGCMVAAIMCEQVHESNLGTLLNLAYTSQSIVFLHALKQTEEFKLIHSLLSKHLD

Foldseek 3Di:
DLLLLVLLVVLCVVVVHDCVDPLLLLLSLVLSVPPVDDSVCSSVSSVVCVVVSPVVVSVVLCPDPSSVVSSVVNVVVVD

Solvent-accessible surface area (backbone atoms only — not comparable to full-atom values): 4544 Å² total; per-residue (Å²): 109,71,68,45,50,54,49,48,52,54,34,34,60,76,67,71,49,65,72,85,40,74,65,45,45,44,24,48,38,55,37,57,69,40,74,91,54,55,72,93,50,38,50,62,46,29,51,52,36,61,75,62,58,56,60,72,59,49,58,58,45,64,72,37,67,69,43,50,53,48,44,52,58,48,44,72,76,76,110

Radius of gyration: 11.04 Å; Cα contacts (8 Å, |Δi|>4): 70; chains: 1; bounding box: 25×24×27 Å